Protein AF-A0A2V7X5M2-F1 (afdb_monomer_lite)

Secondary structure (DSSP, 8-state):
---STT-EEEEEE--S-TT-GGGGT--EEEEEEEEEEETTEEEEEE--HHHHHHHHHHHHHHHHHHHHHHHHHHHHHHHHHHHHHHHHHHHHHHSS-TTTTTS---

pLDDT: mean 83.79, std 13.12, range [40.91, 98.12]

Foldseek 3Di:
DWDLVQWDFFDFADDPDPPDCCVVPPTDDRWGWTWTDDPNDIDIDTDDPVVSVVVVVVSVVVSVVVVVVVVVVVVVVVVVVVVVVVQVVCCVVPVDGPCPVVPPDD

Radius of gyration: 25.67 Å; chains: 1; bounding box: 45×27×78 Å

Structure (mmCIF, N/CA/C/O backbone):
data_AF-A0A2V7X5M2-F1
#
_entry.id   AF-A0A2V7X5M2-F1
#
loop_
_atom_site.group_PDB
_atom_site.id
_atom_site.type_symbol
_atom_site.label_atom_id
_atom_site.label_alt_id
_atom_site.label_comp_id
_atom_site.label_asym_id
_atom_site.label_entity_id
_atom_site.label_seq_id
_atom_site.pdbx_PDB_ins_code
_atom_site.Cartn_x
_atom_site.Cartn_y
_atom_site.Cartn_z
_atom_site.occupancy
_atom_site.B_iso_or_equiv
_atom_site.auth_seq_id
_atom_site.auth_comp_id
_atom_site.auth_asym_id
_atom_site.auth_atom_id
_atom_site.pdbx_PDB_model_num
ATOM 1 N N . MET A 1 1 ? 3.997 8.676 4.097 1.00 52.72 1 MET A N 1
ATOM 2 C CA . MET A 1 1 ? 3.575 7.259 4.006 1.00 52.72 1 MET A CA 1
ATOM 3 C C . MET A 1 1 ? 3.363 6.916 2.539 1.00 52.72 1 MET A C 1
ATOM 5 O O . MET A 1 1 ? 2.681 7.670 1.854 1.00 52.72 1 MET A O 1
ATOM 9 N N . ILE A 1 2 ? 3.953 5.823 2.050 1.00 60.62 2 ILE A N 1
ATOM 10 C CA . ILE A 1 2 ? 3.840 5.400 0.644 1.00 60.62 2 ILE A CA 1
ATOM 11 C C . ILE A 1 2 ? 2.384 5.032 0.332 1.00 60.62 2 ILE A C 1
ATOM 13 O O . ILE A 1 2 ? 1.794 4.193 1.014 1.00 60.62 2 ILE A O 1
ATOM 17 N N . ASN A 1 3 ? 1.800 5.658 -0.692 1.00 67.69 3 ASN A N 1
ATOM 18 C CA . ASN A 1 3 ? 0.482 5.277 -1.186 1.00 67.69 3 ASN A CA 1
ATOM 19 C C . ASN A 1 3 ? 0.622 4.083 -2.149 1.00 67.69 3 ASN A C 1
ATOM 21 O O . ASN A 1 3 ? 1.153 4.229 -3.249 1.00 67.69 3 ASN A O 1
ATOM 25 N N . ALA A 1 4 ? 0.135 2.909 -1.733 1.00 65.19 4 ALA A N 1
ATOM 26 C CA . ALA A 1 4 ? 0.215 1.653 -2.486 1.00 65.19 4 ALA A CA 1
ATOM 27 C C . ALA A 1 4 ? -0.517 1.678 -3.837 1.00 65.19 4 ALA A C 1
ATOM 29 O O . ALA A 1 4 ? -0.129 0.973 -4.775 1.00 65.19 4 ALA A O 1
ATOM 30 N N . GLU A 1 5 ? -1.566 2.492 -3.948 1.00 68.25 5 GLU A N 1
ATOM 31 C CA . GLU A 1 5 ? -2.339 2.653 -5.183 1.00 68.25 5 GLU A CA 1
ATOM 32 C C . GLU A 1 5 ? -1.604 3.541 -6.186 1.00 68.25 5 GLU A C 1
ATOM 34 O O . GLU A 1 5 ? -1.700 3.332 -7.392 1.00 68.25 5 GLU A O 1
ATOM 39 N N . ALA A 1 6 ? -0.776 4.462 -5.689 1.00 72.94 6 ALA A N 1
ATOM 40 C CA . ALA A 1 6 ? 0.043 5.345 -6.510 1.00 72.94 6 ALA A CA 1
ATOM 41 C C . ALA A 1 6 ? 1.360 4.703 -6.987 1.00 72.94 6 ALA A C 1
ATOM 43 O O . ALA A 1 6 ? 2.156 5.370 -7.651 1.00 72.94 6 ALA A O 1
ATOM 44 N N . ILE A 1 7 ? 1.611 3.431 -6.653 1.00 78.94 7 ILE A N 1
ATOM 45 C CA . ILE A 1 7 ? 2.788 2.716 -7.148 1.00 78.94 7 ILE A CA 1
ATOM 46 C C . ILE A 1 7 ? 2.569 2.313 -8.609 1.00 78.94 7 ILE A C 1
ATOM 48 O O . ILE A 1 7 ? 1.616 1.597 -8.913 1.00 78.94 7 ILE A O 1
ATOM 52 N N . ARG A 1 8 ? 3.461 2.729 -9.512 1.00 82.12 8 ARG A N 1
ATOM 53 C CA . ARG A 1 8 ? 3.439 2.376 -10.944 1.00 82.12 8 ARG A CA 1
ATOM 54 C C . ARG A 1 8 ? 4.788 1.784 -11.335 1.00 82.12 8 ARG A C 1
ATOM 56 O O . ARG A 1 8 ? 5.788 2.153 -10.738 1.00 82.12 8 ARG A O 1
ATOM 63 N N . LEU A 1 9 ? 4.781 0.860 -12.301 1.00 85.31 9 LEU A N 1
ATOM 64 C CA . LEU A 1 9 ? 5.979 0.129 -12.743 1.00 85.31 9 LEU A CA 1
ATOM 65 C C . LEU A 1 9 ? 6.389 0.365 -14.193 1.00 85.31 9 LEU A C 1
ATOM 67 O O . LEU A 1 9 ? 7.488 -0.008 -14.578 1.00 85.31 9 LEU A O 1
ATOM 71 N N . VAL A 1 10 ? 5.511 0.939 -15.013 1.00 86.56 10 VAL A N 1
ATOM 72 C CA . VAL A 1 10 ? 5.769 1.119 -16.444 1.00 86.56 10 VAL A CA 1
ATOM 73 C C . VAL A 1 10 ? 5.460 2.548 -16.836 1.00 86.56 10 VAL A C 1
ATOM 75 O O . VAL A 1 10 ? 4.365 3.050 -16.554 1.00 86.56 10 VAL A O 1
ATOM 78 N N . ARG A 1 11 ? 6.399 3.192 -17.525 1.00 86.69 11 ARG A N 1
ATOM 79 C CA . ARG A 1 11 ? 6.251 4.555 -18.034 1.00 86.69 11 ARG A CA 1
ATOM 80 C C . ARG A 1 11 ? 6.504 4.588 -19.539 1.00 86.69 11 ARG A C 1
ATOM 82 O O . ARG A 1 11 ? 7.408 3.918 -20.031 1.00 86.69 11 ARG A O 1
ATOM 89 N N . HIS A 1 12 ? 5.708 5.399 -20.231 1.00 89.00 12 HIS A N 1
ATOM 90 C CA . HIS A 1 12 ? 5.937 5.784 -21.618 1.00 89.00 12 HIS A CA 1
ATOM 91 C C . HIS A 1 12 ? 6.131 7.299 -21.672 1.00 89.00 12 HIS A C 1
ATOM 93 O O . HIS A 1 12 ? 5.388 8.027 -21.007 1.00 89.00 12 HIS A O 1
ATOM 99 N N . MET A 1 13 ? 7.139 7.760 -22.406 1.00 88.12 13 MET A N 1
ATOM 100 C CA . MET A 1 13 ? 7.619 9.142 -22.372 1.00 88.12 13 MET A CA 1
ATOM 101 C C . MET A 1 13 ? 7.850 9.722 -23.760 1.00 88.12 13 MET A C 1
ATOM 103 O O . MET A 1 13 ? 8.124 9.007 -24.717 1.00 88.12 13 MET A O 1
ATOM 107 N N . GLU A 1 14 ? 7.753 11.041 -23.848 1.00 91.69 14 GLU A N 1
ATOM 108 C CA . GLU A 1 14 ? 8.223 11.802 -25.001 1.00 91.69 14 GLU A CA 1
ATOM 109 C C . GLU A 1 14 ? 9.684 12.195 -24.774 1.00 91.69 14 GLU A C 1
ATOM 111 O O . GLU A 1 14 ? 10.098 12.440 -23.637 1.00 91.69 14 GLU A O 1
ATOM 116 N N . CYS A 1 15 ? 10.472 12.197 -25.845 1.00 90.00 15 CYS A N 1
ATOM 117 C CA . CYS A 1 15 ? 11.851 12.675 -25.821 1.00 90.00 15 CYS A CA 1
ATOM 118 C C . CYS A 1 15 ? 11.909 14.172 -26.167 1.00 90.00 15 CYS A C 1
ATOM 120 O O . CYS A 1 15 ? 10.901 14.762 -26.532 1.00 90.00 15 CYS A O 1
ATOM 122 N N . GLY A 1 16 ? 13.091 14.785 -26.072 1.00 87.81 16 GLY A N 1
ATOM 123 C CA . GLY A 1 16 ? 13.303 16.182 -26.479 1.00 87.81 16 GLY A CA 1
ATOM 124 C C . GLY A 1 16 ? 13.687 16.370 -27.951 1.00 87.81 16 GLY A C 1
ATOM 125 O O . GLY A 1 16 ? 13.991 17.487 -28.359 1.00 87.81 16 GLY A O 1
ATOM 126 N N . LYS A 1 17 ? 13.744 15.297 -28.752 1.00 90.75 17 LYS A N 1
ATOM 127 C CA . LYS A 1 17 ? 14.209 15.368 -30.142 1.00 90.75 17 LYS A CA 1
ATOM 128 C C . LYS A 1 17 ? 13.102 15.908 -31.048 1.00 90.75 17 LYS A C 1
ATOM 130 O O . LYS A 1 17 ? 12.073 15.255 -31.228 1.00 90.75 17 LYS A O 1
ATOM 135 N N . ALA A 1 18 ? 13.361 17.056 -31.675 1.00 89.44 18 ALA A N 1
ATOM 136 C CA . ALA A 1 18 ? 12.461 17.649 -32.658 1.00 89.44 18 ALA A CA 1
ATOM 137 C C . ALA A 1 18 ? 12.119 16.646 -33.777 1.00 89.44 18 ALA A C 1
ATOM 139 O O . ALA A 1 18 ? 12.993 15.944 -34.290 1.00 89.44 18 ALA A O 1
ATOM 140 N N . GLY A 1 19 ? 10.833 16.554 -34.123 1.00 88.44 19 GLY A N 1
ATOM 141 C CA . GLY A 1 19 ? 10.331 15.641 -35.155 1.00 88.44 19 GLY A CA 1
ATOM 142 C C . GLY A 1 19 ? 10.264 14.161 -34.753 1.00 88.44 19 GLY A C 1
ATOM 143 O O . GLY A 1 19 ? 10.002 13.316 -35.605 1.00 88.44 19 GLY A O 1
ATOM 144 N N . CYS A 1 20 ? 10.491 13.805 -33.483 1.00 92.19 20 CYS A N 1
ATOM 145 C CA . CYS A 1 20 ? 10.365 12.411 -33.062 1.00 92.19 20 CYS A CA 1
ATOM 146 C C . CYS A 1 20 ? 8.904 11.927 -33.097 1.00 92.19 20 CYS A C 1
ATOM 148 O O . CYS A 1 20 ? 7.992 12.606 -32.621 1.00 92.19 20 CYS A O 1
ATOM 150 N N . ALA A 1 21 ? 8.692 10.692 -33.564 1.00 90.25 21 ALA A N 1
ATOM 151 C CA . ALA A 1 21 ? 7.382 10.035 -33.591 1.00 90.25 21 ALA A CA 1
ATOM 152 C C . ALA A 1 21 ? 6.727 9.894 -32.199 1.00 90.25 21 ALA A C 1
ATOM 154 O O . ALA A 1 21 ? 5.522 9.660 -32.099 1.00 90.25 21 ALA A O 1
ATOM 155 N N . CYS A 1 22 ? 7.484 10.066 -31.108 1.00 92.56 22 CYS A N 1
ATOM 156 C CA . CYS A 1 22 ? 6.908 10.085 -29.766 1.00 92.56 22 CYS A CA 1
ATOM 157 C C . CYS A 1 22 ? 5.913 11.229 -29.551 1.00 92.56 22 CYS A C 1
ATOM 159 O O . CYS A 1 22 ? 4.950 11.043 -28.809 1.00 92.56 22 CYS A O 1
ATOM 161 N N . HIS A 1 23 ? 6.103 12.362 -30.233 1.00 90.25 23 HIS A N 1
ATOM 162 C CA . HIS A 1 23 ? 5.212 13.520 -30.144 1.00 90.25 23 HIS A CA 1
ATOM 163 C C . HIS A 1 23 ? 3.892 13.318 -30.902 1.00 90.25 23 HIS A C 1
ATOM 165 O O . HIS A 1 23 ? 2.914 13.994 -30.612 1.00 90.25 23 HIS A O 1
ATOM 171 N N . SER A 1 24 ? 3.832 12.359 -31.834 1.00 89.81 24 SER A N 1
ATOM 172 C CA . SER A 1 24 ? 2.617 11.995 -32.578 1.00 89.81 24 SER A CA 1
ATOM 173 C C . SER A 1 24 ? 1.886 10.780 -31.990 1.00 89.81 24 SER A C 1
ATOM 175 O O . SER A 1 24 ? 1.051 10.167 -32.650 1.00 89.81 24 SER A O 1
ATOM 177 N N . GLY A 1 25 ? 2.193 10.417 -30.738 1.00 85.12 25 GLY A N 1
ATOM 178 C CA . GLY A 1 25 ? 1.492 9.374 -29.982 1.00 85.12 25 GLY A CA 1
ATOM 179 C C . GLY A 1 25 ? 2.264 8.062 -29.810 1.00 85.12 25 GLY A C 1
ATOM 180 O O . GLY A 1 25 ? 1.883 7.249 -28.968 1.00 85.12 25 GLY A O 1
ATOM 181 N N . ARG A 1 26 ? 3.391 7.858 -30.512 1.00 88.00 26 ARG A N 1
ATOM 182 C CA . ARG A 1 26 ? 4.240 6.655 -30.362 1.00 88.00 26 ARG A CA 1
ATOM 183 C C . ARG A 1 26 ? 5.299 6.846 -29.276 1.00 88.00 26 ARG A C 1
ATOM 185 O O . ARG A 1 26 ? 6.495 6.898 -29.558 1.00 88.00 26 ARG A O 1
ATOM 192 N N . LYS A 1 27 ? 4.853 7.030 -28.031 1.00 89.00 27 LYS A N 1
ATOM 193 C CA . LYS A 1 27 ? 5.734 7.332 -26.888 1.00 89.00 27 LYS A CA 1
ATOM 194 C C . LYS A 1 27 ? 6.830 6.275 -26.702 1.00 89.00 27 LYS A C 1
ATOM 196 O O . LYS A 1 27 ? 6.579 5.084 -26.854 1.00 89.00 27 LYS A O 1
ATOM 201 N N . HIS A 1 28 ? 8.019 6.713 -26.291 1.00 83.88 28 HIS A N 1
ATOM 202 C CA . HIS A 1 28 ? 9.128 5.824 -25.956 1.00 83.88 28 HIS A CA 1
ATOM 203 C C . HIS A 1 28 ? 8.822 5.004 -24.708 1.00 83.88 28 HIS A C 1
ATOM 205 O O . HIS A 1 28 ? 8.313 5.528 -23.715 1.00 83.88 28 HIS A O 1
ATOM 211 N N . GLY A 1 29 ? 9.178 3.727 -24.752 1.00 80.81 29 GLY A N 1
ATOM 212 C CA . GLY A 1 29 ? 8.983 2.772 -23.675 1.00 80.81 29 GLY A CA 1
ATOM 213 C C . GLY A 1 29 ? 8.708 1.368 -24.225 1.00 80.81 29 GLY A C 1
ATOM 214 O O . GLY A 1 29 ? 8.783 1.168 -25.438 1.00 80.81 29 GLY A O 1
ATOM 215 N N . PRO A 1 30 ? 8.382 0.408 -23.346 1.00 85.12 30 PRO A N 1
ATOM 216 C CA . PRO A 1 30 ? 8.184 0.595 -21.909 1.00 85.12 30 PRO A CA 1
ATOM 217 C C . PRO A 1 30 ? 9.503 0.749 -21.137 1.00 85.12 30 PRO A C 1
ATOM 21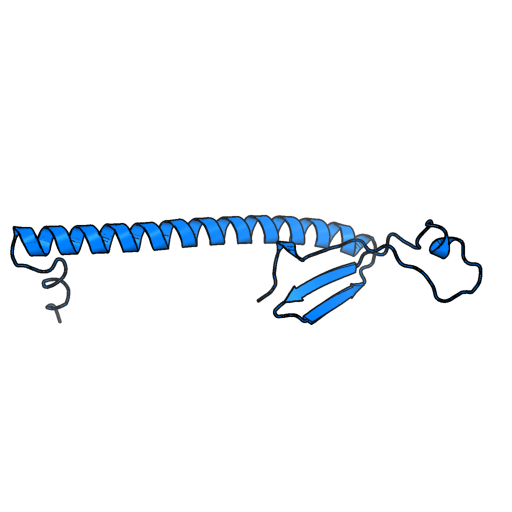9 O O . PRO A 1 30 ? 10.381 -0.103 -21.219 1.00 85.12 30 PRO A O 1
ATOM 222 N N . TYR A 1 31 ? 9.608 1.802 -20.320 1.00 86.62 31 TYR A N 1
ATOM 223 C CA . TYR A 1 31 ? 10.634 1.885 -19.277 1.00 86.62 31 TYR A CA 1
ATOM 224 C C . TYR A 1 31 ? 10.082 1.288 -17.987 1.00 86.62 31 TYR A C 1
ATOM 226 O O . TYR A 1 31 ? 9.004 1.696 -17.527 1.00 86.62 31 TYR A O 1
ATOM 234 N N . TYR A 1 32 ? 10.819 0.353 -17.390 1.00 89.56 32 TYR A N 1
ATOM 235 C CA . TYR A 1 32 ? 10.483 -0.169 -16.074 1.00 89.56 32 TYR A CA 1
ATOM 236 C C . TYR A 1 32 ? 10.930 0.828 -15.013 1.00 89.56 32 TYR A C 1
ATOM 238 O O . TYR A 1 32 ? 12.115 1.089 -14.831 1.00 89.56 32 TYR A O 1
ATOM 246 N N . VAL A 1 33 ? 9.956 1.441 -14.349 1.00 88.06 33 VAL A N 1
ATOM 247 C CA . VAL A 1 33 ? 10.189 2.490 -13.359 1.00 88.06 33 VAL A CA 1
ATOM 248 C C . VAL A 1 33 ? 9.257 2.267 -12.194 1.00 88.06 33 VAL A C 1
ATOM 250 O O . VAL A 1 33 ? 8.046 2.395 -12.362 1.00 88.06 33 VAL A O 1
ATOM 253 N N . LEU A 1 34 ? 9.810 2.002 -11.016 1.00 88.25 34 LEU A N 1
ATOM 254 C CA . LEU A 1 34 ? 9.072 2.062 -9.766 1.00 88.25 34 LEU A CA 1
ATOM 255 C C . LEU A 1 34 ? 8.859 3.529 -9.401 1.00 88.25 34 LEU A C 1
ATOM 257 O O . LEU A 1 34 ? 9.772 4.205 -8.931 1.00 88.25 34 LEU A O 1
ATOM 261 N N . SER A 1 35 ? 7.647 4.031 -9.612 1.00 86.62 35 SER A N 1
ATOM 262 C CA . SER A 1 35 ? 7.248 5.324 -9.072 1.00 86.62 35 SER A CA 1
ATOM 263 C C . SER A 1 35 ? 6.509 5.127 -7.763 1.00 86.62 35 SER A C 1
ATOM 265 O O . SER A 1 35 ? 5.569 4.334 -7.720 1.00 86.62 35 SER A O 1
ATOM 267 N N . ASN A 1 36 ? 6.841 5.895 -6.734 1.00 80.38 36 ASN A N 1
ATOM 268 C CA . ASN A 1 36 ? 5.993 6.031 -5.555 1.00 80.38 36 ASN A CA 1
ATOM 269 C C . ASN A 1 36 ? 5.587 7.498 -5.387 1.00 80.38 36 ASN A C 1
ATOM 271 O O . ASN A 1 36 ? 6.352 8.403 -5.712 1.00 80.38 36 ASN A O 1
ATOM 275 N N . ARG A 1 37 ? 4.366 7.744 -4.905 1.00 75.31 37 ARG A N 1
ATOM 276 C CA . ARG A 1 37 ? 3.942 9.069 -4.441 1.00 75.31 37 ARG A CA 1
ATOM 277 C C . ARG A 1 37 ? 3.605 8.981 -2.961 1.00 75.31 37 ARG A C 1
ATOM 279 O O . ARG A 1 37 ? 2.798 8.148 -2.546 1.00 75.31 37 ARG A O 1
ATOM 286 N N . SER A 1 38 ? 4.237 9.834 -2.165 1.00 69.31 38 SER A N 1
ATOM 287 C CA . SER A 1 38 ? 3.999 9.963 -0.726 1.00 69.31 38 SER A CA 1
ATOM 288 C C . SER A 1 38 ? 3.988 11.446 -0.374 1.00 69.31 38 SER A C 1
ATOM 290 O O . SER A 1 38 ? 4.958 12.144 -0.651 1.00 69.31 38 SER A O 1
ATOM 292 N N . GLY A 1 39 ? 2.905 11.928 0.245 1.00 59.03 39 GLY A N 1
ATOM 293 C CA . GLY A 1 39 ? 2.833 13.298 0.775 1.00 59.03 39 GLY A CA 1
ATOM 294 C C . GLY A 1 39 ? 3.099 14.399 -0.261 1.00 59.03 39 GLY A C 1
ATOM 295 O O . GLY A 1 39 ? 3.825 15.339 0.029 1.00 59.03 39 GLY A O 1
ATOM 296 N N . GLY A 1 40 ? 2.583 14.253 -1.487 1.00 64.75 40 GLY A N 1
ATOM 297 C CA . GLY A 1 40 ? 2.725 15.254 -2.556 1.00 64.75 40 GLY A CA 1
ATOM 298 C C . GLY A 1 40 ? 4.031 15.196 -3.360 1.00 64.75 40 GLY A C 1
ATOM 299 O O . GLY A 1 40 ? 4.107 15.821 -4.413 1.00 64.75 40 GLY A O 1
ATOM 300 N N . ARG A 1 41 ? 5.032 14.405 -2.945 1.00 70.56 41 ARG A N 1
ATOM 301 C CA . ARG A 1 41 ? 6.277 14.198 -3.709 1.00 70.56 41 ARG A CA 1
ATOM 302 C C . ARG A 1 41 ? 6.304 12.810 -4.345 1.00 70.56 41 ARG A C 1
ATOM 304 O O . ARG A 1 41 ? 5.904 11.821 -3.725 1.00 70.56 41 ARG A O 1
ATOM 311 N N . GLY A 1 42 ? 6.745 12.751 -5.600 1.00 75.44 42 GLY A N 1
ATOM 312 C CA . GLY A 1 42 ? 6.947 11.509 -6.341 1.00 75.44 42 GLY A CA 1
ATOM 313 C C . GLY A 1 42 ? 8.429 11.174 -6.452 1.00 75.44 42 GLY A C 1
ATOM 314 O O . GLY A 1 42 ? 9.201 12.046 -6.837 1.00 75.44 42 GLY A O 1
ATOM 315 N N . SER A 1 43 ? 8.817 9.937 -6.146 1.00 82.94 43 SER A N 1
ATOM 316 C CA . SER A 1 43 ? 10.155 9.423 -6.467 1.00 82.94 43 SER A CA 1
ATOM 317 C C . SER A 1 43 ? 10.063 8.352 -7.549 1.00 82.94 43 SER A C 1
ATOM 319 O O . SER A 1 43 ? 9.034 7.681 -7.674 1.00 82.94 43 SER A O 1
ATOM 321 N N . TYR A 1 44 ? 11.122 8.232 -8.346 1.00 86.06 44 TYR A N 1
ATOM 322 C CA . TYR A 1 44 ? 11.237 7.269 -9.434 1.00 86.06 4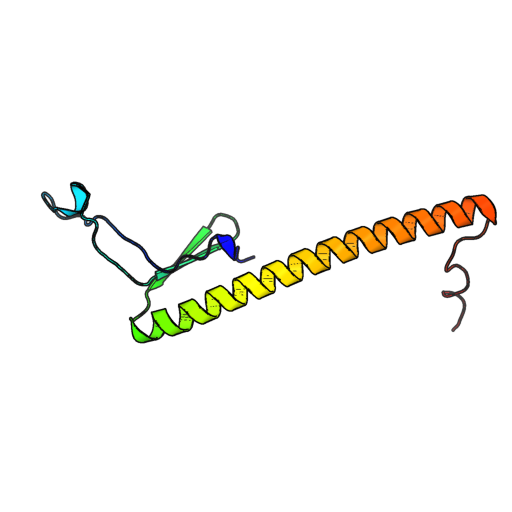4 TYR A CA 1
ATOM 323 C C . TYR A 1 44 ? 12.539 6.488 -9.287 1.00 86.06 44 TYR A C 1
ATOM 325 O O . TYR A 1 44 ? 13.597 7.089 -9.110 1.00 86.06 44 TYR A O 1
ATOM 333 N N . SER A 1 45 ? 12.458 5.171 -9.425 1.00 87.12 45 SER A N 1
ATOM 334 C CA . SER A 1 45 ? 13.614 4.282 -9.534 1.00 87.12 45 SER A CA 1
ATOM 335 C C . SER A 1 45 ? 13.487 3.491 -10.828 1.00 87.12 45 SER A C 1
ATOM 337 O O . SER A 1 45 ? 12.486 2.803 -11.027 1.00 87.12 45 SER A O 1
ATOM 339 N N . TYR A 1 46 ? 14.459 3.635 -11.725 1.00 88.31 46 TYR A N 1
ATOM 340 C CA . TYR A 1 46 ? 14.530 2.844 -12.954 1.00 88.31 46 TYR A CA 1
ATOM 341 C C . TYR A 1 46 ? 15.014 1.436 -12.617 1.00 88.31 46 TYR A C 1
ATOM 343 O O . TYR A 1 46 ? 15.806 1.268 -11.695 1.00 88.31 46 TYR A O 1
ATOM 351 N N . LEU A 1 47 ? 14.479 0.447 -13.324 1.00 88.06 47 LEU A N 1
ATOM 352 C CA . LEU A 1 47 ? 14.722 -0.968 -13.075 1.00 88.06 47 LEU A CA 1
ATOM 353 C C . LEU A 1 47 ? 15.178 -1.642 -14.362 1.00 88.06 47 LEU A C 1
ATOM 355 O O . LEU A 1 47 ? 14.618 -1.377 -15.432 1.00 88.06 47 LEU A O 1
ATOM 359 N N . ASP A 1 48 ? 16.096 -2.589 -14.235 1.00 88.31 48 ASP A N 1
ATOM 360 C CA . ASP A 1 48 ? 16.400 -3.502 -15.330 1.00 88.31 48 ASP A CA 1
ATOM 361 C C . ASP A 1 48 ? 15.275 -4.542 -15.511 1.00 88.31 48 ASP A C 1
ATOM 363 O O . ASP A 1 48 ? 14.503 -4.807 -14.579 1.00 88.31 48 ASP A O 1
ATOM 367 N N . PRO A 1 49 ? 15.147 -5.190 -16.687 1.00 81.06 49 PRO A N 1
ATOM 368 C CA . PRO A 1 49 ? 14.049 -6.124 -16.958 1.00 81.06 49 PRO A CA 1
ATOM 369 C C . PRO A 1 49 ? 13.923 -7.273 -15.939 1.00 81.06 49 PRO A C 1
ATOM 371 O O . PRO A 1 49 ? 12.813 -7.618 -15.524 1.00 81.06 49 PRO A O 1
ATOM 374 N N . GLY A 1 50 ? 15.051 -7.834 -15.482 1.00 83.81 50 GLY A N 1
ATOM 375 C CA . GLY A 1 50 ? 15.068 -8.896 -14.464 1.00 83.81 50 GLY A CA 1
ATOM 376 C C . GLY A 1 50 ? 14.640 -8.417 -13.069 1.00 83.81 50 GLY A C 1
ATOM 377 O O . GLY A 1 50 ? 14.087 -9.178 -12.268 1.00 83.81 50 GLY A O 1
ATOM 378 N N . GLU A 1 51 ? 14.844 -7.139 -12.761 1.00 88.75 51 GLU A N 1
ATOM 379 C CA . GLU A 1 51 ? 14.346 -6.516 -11.534 1.00 88.75 51 GLU A CA 1
ATOM 380 C C . GLU A 1 51 ? 12.862 -6.177 -11.647 1.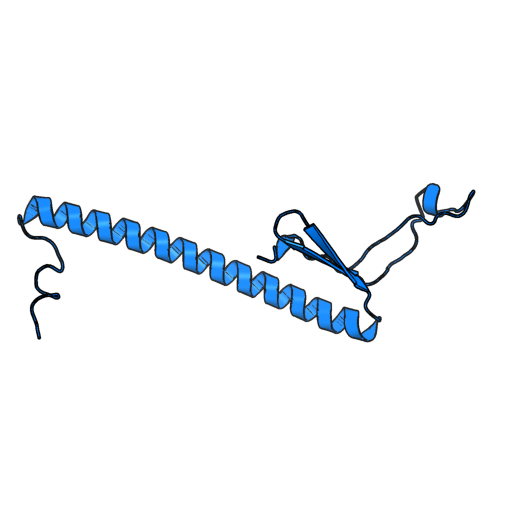00 88.75 51 GLU A C 1
ATOM 382 O O . GLU A 1 51 ? 12.101 -6.424 -10.712 1.00 88.75 51 GLU A O 1
ATOM 387 N N . ALA A 1 52 ? 12.416 -5.697 -12.808 1.00 88.44 52 ALA A N 1
ATOM 388 C CA . ALA A 1 52 ? 11.033 -5.306 -13.050 1.00 88.44 52 ALA A CA 1
ATOM 389 C C . ALA A 1 52 ? 10.030 -6.436 -12.770 1.00 88.44 52 ALA A C 1
ATOM 391 O O . ALA A 1 52 ? 8.980 -6.196 -12.165 1.00 88.44 52 ALA A O 1
ATOM 392 N N . ALA A 1 53 ? 10.361 -7.673 -13.156 1.00 87.44 53 ALA A N 1
ATOM 393 C CA . ALA A 1 53 ? 9.535 -8.844 -12.866 1.00 87.44 53 ALA A CA 1
ATOM 394 C C . ALA A 1 53 ? 9.414 -9.101 -11.352 1.00 87.44 53 ALA A C 1
ATOM 396 O O . ALA A 1 53 ? 8.309 -9.277 -10.831 1.00 87.44 53 ALA A O 1
ATOM 397 N N . ARG A 1 54 ? 10.536 -9.046 -10.623 1.00 91.12 54 ARG A N 1
ATOM 398 C CA . ARG A 1 54 ? 10.568 -9.230 -9.162 1.00 91.12 54 ARG A CA 1
ATOM 399 C C . ARG A 1 54 ? 9.808 -8.118 -8.440 1.00 91.12 54 ARG A C 1
ATOM 401 O O . ARG A 1 54 ? 8.954 -8.397 -7.596 1.00 91.12 54 ARG A O 1
ATOM 408 N N . VAL A 1 55 ? 10.052 -6.862 -8.812 1.00 91.00 55 VAL A N 1
ATOM 409 C CA . VAL A 1 55 ? 9.382 -5.701 -8.215 1.00 91.00 55 VAL A CA 1
ATOM 410 C C . VAL A 1 55 ? 7.878 -5.731 -8.504 1.00 91.00 55 VAL A C 1
ATOM 412 O O . VAL A 1 55 ? 7.093 -5.410 -7.614 1.00 91.00 55 VAL A O 1
ATOM 415 N N . ARG A 1 56 ? 7.436 -6.193 -9.682 1.00 89.44 56 ARG A N 1
ATOM 416 C CA . ARG A 1 56 ? 6.005 -6.395 -9.975 1.00 89.44 56 ARG A CA 1
ATOM 417 C C . ARG A 1 56 ? 5.329 -7.293 -8.946 1.00 89.44 56 ARG A C 1
ATOM 419 O O . ARG A 1 56 ? 4.291 -6.908 -8.407 1.00 89.44 56 ARG A O 1
ATOM 426 N N . THR A 1 57 ? 5.928 -8.436 -8.634 1.00 91.81 57 THR A N 1
ATOM 427 C CA . THR A 1 57 ? 5.399 -9.355 -7.618 1.00 91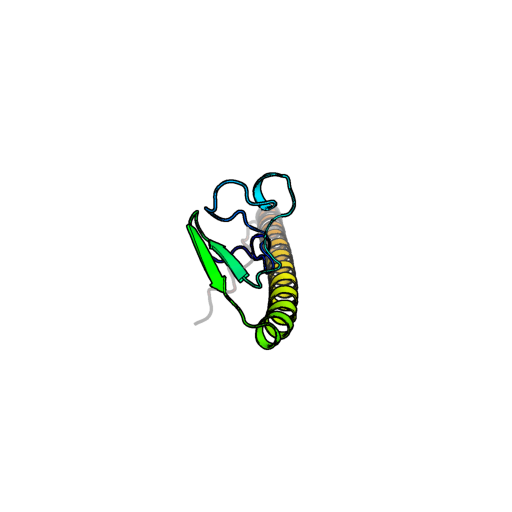.81 57 THR A CA 1
ATOM 428 C C . THR A 1 57 ? 5.354 -8.703 -6.235 1.00 91.81 57 THR A C 1
ATOM 430 O O . THR A 1 57 ? 4.347 -8.807 -5.534 1.00 91.81 57 THR A O 1
ATOM 433 N N . LEU A 1 58 ? 6.403 -7.969 -5.853 1.00 91.88 58 LEU A N 1
ATOM 434 C CA . LEU A 1 58 ? 6.454 -7.267 -4.565 1.00 91.88 58 LEU A CA 1
ATOM 435 C C . LEU A 1 58 ? 5.395 -6.163 -4.454 1.00 91.88 58 LEU A C 1
ATOM 437 O O . LEU A 1 58 ? 4.740 -6.045 -3.420 1.00 91.88 58 LEU A O 1
ATOM 441 N N . VAL A 1 59 ? 5.169 -5.391 -5.519 1.00 91.00 59 VAL A N 1
ATOM 442 C CA . VAL A 1 59 ? 4.139 -4.341 -5.551 1.00 91.00 59 VAL A CA 1
ATOM 443 C C . VAL A 1 59 ? 2.739 -4.934 -5.404 1.00 91.00 59 VAL A C 1
ATOM 445 O O . VAL A 1 59 ? 1.910 -4.364 -4.692 1.00 91.00 59 VAL A O 1
ATOM 448 N N . LEU A 1 60 ? 2.465 -6.084 -6.029 1.00 91.31 60 LEU A N 1
ATOM 449 C CA . LEU A 1 60 ? 1.187 -6.783 -5.867 1.00 91.31 60 LEU A CA 1
ATOM 450 C C . LEU A 1 60 ? 0.973 -7.238 -4.419 1.00 91.31 60 LEU A C 1
ATOM 452 O O . LEU A 1 60 ? -0.053 -6.897 -3.827 1.00 91.31 60 LEU A O 1
ATOM 456 N N . ARG A 1 61 ? 1.971 -7.902 -3.822 1.00 93.94 61 ARG A N 1
ATOM 457 C CA . ARG A 1 61 ? 1.928 -8.331 -2.413 1.00 93.94 61 ARG A CA 1
ATOM 458 C C . ARG A 1 61 ? 1.754 -7.149 -1.461 1.00 93.94 61 ARG A C 1
ATOM 460 O O . ARG A 1 61 ? 0.945 -7.204 -0.540 1.00 93.94 61 ARG A O 1
ATOM 467 N N . TYR A 1 62 ? 2.461 -6.047 -1.708 1.00 91.00 62 TYR A N 1
ATOM 468 C CA . TYR A 1 62 ? 2.336 -4.834 -0.902 1.00 91.00 62 TYR A CA 1
ATOM 469 C C . TYR A 1 62 ? 0.924 -4.241 -0.966 1.00 91.00 62 TYR A C 1
ATOM 471 O O . TYR A 1 62 ? 0.364 -3.859 0.063 1.00 91.00 62 TYR A O 1
ATOM 479 N N . ARG A 1 63 ? 0.315 -4.183 -2.157 1.00 90.19 63 ARG A N 1
ATOM 480 C CA . ARG A 1 63 ? -1.066 -3.705 -2.322 1.00 90.19 63 ARG A CA 1
ATOM 481 C C . ARG A 1 63 ? -2.061 -4.582 -1.572 1.00 90.19 63 ARG A C 1
ATOM 483 O O . ARG A 1 63 ? -2.938 -4.053 -0.892 1.00 90.19 63 ARG A O 1
ATOM 490 N N . GLU A 1 64 ? -1.920 -5.898 -1.671 1.00 94.25 64 GLU A N 1
ATOM 491 C CA . GLU A 1 64 ? -2.769 -6.845 -0.949 1.00 94.25 64 GLU A CA 1
ATOM 492 C C . GLU A 1 64 ? -2.641 -6.678 0.569 1.00 94.25 64 GLU A C 1
ATOM 494 O O . GLU A 1 64 ? -3.646 -6.485 1.258 1.00 94.25 64 GLU A O 1
ATOM 499 N N . PHE A 1 65 ? -1.406 -6.634 1.071 1.00 94.56 65 PHE A N 1
ATOM 500 C CA . PHE A 1 65 ? -1.114 -6.387 2.479 1.00 94.56 65 PHE A CA 1
ATOM 501 C C . PHE A 1 65 ? -1.752 -5.082 2.975 1.00 94.56 65 PHE A C 1
ATOM 503 O O . PHE A 1 65 ? -2.430 -5.057 4.004 1.00 94.56 65 PHE A O 1
ATOM 510 N N . ARG A 1 66 ? -1.607 -3.988 2.216 1.00 92.19 66 ARG A N 1
ATOM 511 C CA . ARG A 1 66 ? -2.181 -2.682 2.576 1.00 92.19 66 ARG A CA 1
ATOM 512 C C . ARG A 1 66 ? -3.708 -2.696 2.598 1.00 92.19 66 ARG A C 1
ATOM 514 O O . ARG A 1 66 ? -4.281 -2.106 3.512 1.00 92.19 66 ARG A O 1
ATOM 521 N N . ARG A 1 67 ? -4.359 -3.403 1.668 1.00 93.62 67 ARG A N 1
ATOM 522 C CA . ARG A 1 67 ? -5.820 -3.608 1.698 1.00 93.62 67 ARG A CA 1
ATOM 523 C C . ARG A 1 67 ? -6.246 -4.393 2.937 1.00 93.62 67 ARG A C 1
ATOM 525 O O . ARG A 1 67 ? -7.224 -4.026 3.579 1.00 93.62 67 ARG A O 1
ATOM 532 N N . GLY A 1 68 ? -5.507 -5.445 3.294 1.00 96.31 68 GLY A N 1
ATOM 533 C CA . GLY A 1 68 ? -5.744 -6.209 4.522 1.00 96.31 68 GLY A CA 1
ATOM 534 C C . GLY A 1 68 ? -5.661 -5.333 5.771 1.00 96.31 68 GLY A C 1
ATOM 535 O O . GLY A 1 68 ? -6.581 -5.330 6.587 1.00 96.31 68 GLY A O 1
ATOM 536 N N . LEU A 1 69 ? -4.615 -4.511 5.867 1.00 95.88 69 LEU A N 1
ATOM 537 C CA . LEU A 1 69 ? -4.429 -3.592 6.986 1.00 95.88 69 LEU A CA 1
ATOM 538 C C . LEU A 1 69 ? -5.550 -2.545 7.078 1.00 95.88 69 LEU A C 1
ATOM 540 O O . LEU A 1 69 ? -6.047 -2.280 8.168 1.00 95.88 69 LEU A O 1
ATOM 544 N N . GLN A 1 70 ? -5.990 -1.985 5.947 1.00 94.88 70 GLN A N 1
ATOM 545 C CA . GLN A 1 70 ? -7.127 -1.055 5.912 1.00 94.88 70 GLN A CA 1
ATOM 546 C C . GLN A 1 70 ? -8.427 -1.717 6.387 1.00 94.88 70 GLN A C 1
ATOM 548 O O . GLN A 1 70 ? -9.179 -1.113 7.153 1.00 94.88 70 GLN A O 1
ATOM 553 N N . ARG A 1 71 ? -8.684 -2.970 5.983 1.00 97.25 71 ARG A N 1
ATOM 554 C CA . ARG A 1 71 ? -9.841 -3.734 6.479 1.00 97.25 71 ARG A CA 1
ATOM 555 C C . ARG A 1 71 ? -9.763 -3.949 7.987 1.00 97.25 71 ARG A C 1
ATOM 557 O O . ARG A 1 71 ? -10.747 -3.697 8.675 1.00 97.25 71 ARG A O 1
ATOM 564 N N . LEU A 1 72 ? -8.599 -4.345 8.503 1.00 98.00 72 LEU A N 1
ATOM 565 C CA . LEU A 1 72 ? -8.394 -4.544 9.939 1.00 98.00 72 LEU A CA 1
ATOM 566 C C . LEU A 1 72 ? -8.616 -3.247 10.729 1.00 98.00 72 LEU A C 1
ATOM 568 O O . LEU A 1 72 ? -9.297 -3.253 11.750 1.00 98.00 72 LEU A O 1
ATOM 572 N N . GLN A 1 73 ? -8.104 -2.120 10.228 1.00 97.38 73 GLN A N 1
ATOM 573 C CA . GLN A 1 73 ? -8.331 -0.804 10.832 1.00 97.38 73 GLN A CA 1
ATOM 574 C C . GLN A 1 73 ? -9.820 -0.445 10.876 1.00 97.38 73 GLN A C 1
ATOM 576 O O . GLN A 1 73 ? -10.295 0.030 11.906 1.00 97.38 73 GLN A O 1
ATOM 581 N N . LYS A 1 74 ? -10.567 -0.710 9.796 1.00 97.69 74 LYS A N 1
ATOM 582 C CA . LYS A 1 74 ? -12.016 -0.470 9.748 1.00 97.69 74 LYS A CA 1
ATOM 583 C C . LYS A 1 74 ? -12.758 -1.295 10.804 1.00 97.69 74 LYS A C 1
ATOM 585 O O . LYS A 1 74 ? -13.542 -0.728 11.561 1.00 97.69 74 LYS A O 1
ATOM 590 N N . VAL A 1 75 ? -12.461 -2.593 10.892 1.00 98.06 75 VAL A N 1
ATOM 591 C CA . VAL A 1 75 ? -13.049 -3.487 11.904 1.00 98.06 75 VAL A CA 1
ATOM 592 C C . VAL A 1 75 ? -12.720 -3.003 13.314 1.00 98.06 75 VAL A C 1
ATOM 594 O O . VAL A 1 75 ? -13.603 -2.941 14.163 1.00 98.06 75 VAL A O 1
ATOM 597 N N . ASN A 1 76 ? -11.476 -2.594 13.568 1.00 98.06 76 ASN A N 1
ATOM 598 C CA . ASN A 1 76 ? -11.075 -2.085 14.876 1.00 98.06 76 ASN A CA 1
ATOM 599 C C . ASN A 1 76 ? -11.853 -0.818 15.278 1.00 98.06 76 ASN A C 1
ATOM 601 O O . ASN A 1 76 ? -12.321 -0.709 16.409 1.00 98.06 76 ASN A O 1
ATOM 605 N N . VAL A 1 77 ? -12.029 0.131 14.351 1.00 98.12 77 VAL A N 1
ATOM 606 C CA . VAL A 1 77 ? -12.821 1.349 14.599 1.00 98.12 77 VAL A CA 1
ATOM 607 C C . VAL A 1 77 ? -14.278 1.004 14.920 1.00 98.12 77 VAL A C 1
ATOM 609 O O . VAL A 1 77 ? -14.857 1.565 15.854 1.00 98.12 77 VAL A O 1
ATOM 612 N N . GLU A 1 78 ? -14.864 0.062 14.183 1.00 98.12 78 GLU A N 1
ATOM 613 C CA . GLU A 1 78 ? -16.233 -0.400 14.409 1.00 98.12 78 GLU A CA 1
ATOM 614 C C . GLU A 1 78 ? -16.389 -1.094 15.769 1.00 98.12 78 GLU A C 1
ATOM 616 O O . GLU A 1 78 ? -17.305 -0.766 16.529 1.00 98.12 78 GLU A O 1
ATOM 621 N N . LEU A 1 79 ? -15.449 -1.973 16.121 1.00 98.06 79 LEU A N 1
ATOM 622 C CA . LEU A 1 79 ? -15.418 -2.661 17.408 1.00 98.06 79 LEU A CA 1
ATOM 623 C C . LEU A 1 79 ? -15.338 -1.669 18.573 1.00 98.06 79 LEU A C 1
ATOM 625 O O . LEU A 1 79 ? -16.137 -1.746 19.506 1.00 98.06 79 LEU A O 1
ATOM 629 N N . VAL A 1 80 ? -14.428 -0.692 18.508 1.00 96.94 80 VAL A N 1
ATOM 630 C CA . VAL A 1 80 ? -14.301 0.349 19.543 1.00 96.94 80 VAL A CA 1
ATOM 631 C C . VAL A 1 80 ? -15.594 1.163 19.670 1.00 96.94 80 VAL A C 1
ATOM 633 O O . VAL A 1 80 ? -16.020 1.474 20.784 1.00 96.94 80 VAL A O 1
ATOM 636 N N . SER A 1 81 ? -16.252 1.485 18.553 1.00 97.62 81 SER A N 1
ATOM 637 C CA . SER A 1 81 ? -17.545 2.185 18.552 1.00 97.62 81 SER A CA 1
ATOM 638 C C . SER A 1 81 ? -18.654 1.363 19.221 1.00 97.62 81 SER A C 1
ATOM 640 O O . SER A 1 81 ? -19.397 1.878 20.062 1.00 97.62 81 SER A O 1
ATOM 642 N N . LEU A 1 82 ? -18.756 0.072 18.893 1.00 96.75 82 LEU A N 1
ATOM 643 C CA . LEU A 1 82 ? -19.714 -0.849 19.509 1.00 96.75 82 LEU A CA 1
ATOM 644 C C . LEU A 1 82 ? -19.473 -0.996 21.013 1.00 96.75 82 LEU A C 1
ATOM 646 O O . LEU A 1 82 ? -20.413 -0.855 21.794 1.00 96.75 82 LEU A O 1
ATOM 650 N N . LEU A 1 83 ? -18.220 -1.193 21.428 1.00 95.25 83 LEU A N 1
ATOM 651 C CA . LEU A 1 83 ? -17.855 -1.309 22.840 1.00 95.25 83 LEU A CA 1
ATOM 652 C C . LEU A 1 83 ? -18.199 -0.040 23.626 1.00 95.25 83 LEU A C 1
ATOM 654 O O . LEU A 1 83 ? -18.763 -0.135 24.715 1.00 95.25 83 LEU A O 1
ATOM 658 N N . ARG A 1 84 ? -17.946 1.150 23.065 1.00 93.00 84 ARG A N 1
ATOM 659 C CA . ARG A 1 84 ? -18.346 2.420 23.696 1.00 93.00 84 ARG A CA 1
ATOM 660 C C . ARG A 1 84 ? -19.860 2.520 23.870 1.00 93.00 84 ARG A C 1
ATOM 662 O O . ARG A 1 84 ? -20.320 2.875 24.954 1.00 93.00 84 ARG A O 1
ATOM 669 N N . ARG A 1 85 ? -20.638 2.177 22.837 1.00 93.62 85 ARG A N 1
ATOM 670 C 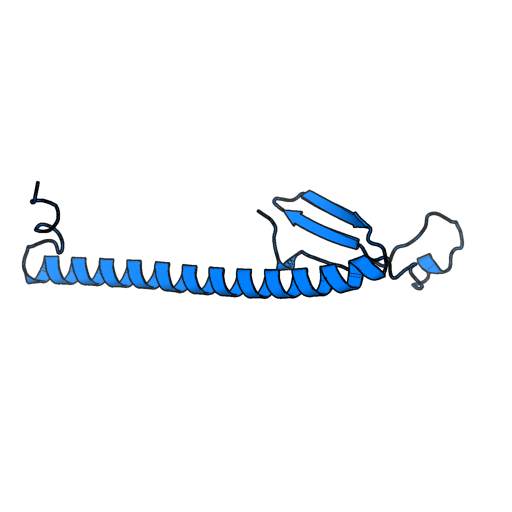CA . ARG A 1 85 ? -22.112 2.171 22.913 1.00 93.62 85 ARG A CA 1
ATOM 671 C C . ARG A 1 85 ? -22.618 1.190 23.967 1.00 93.62 85 ARG A C 1
ATOM 673 O O . ARG A 1 85 ? -23.490 1.540 24.759 1.00 93.62 85 ARG A O 1
ATOM 680 N N . TYR A 1 86 ? -22.035 -0.005 24.021 1.00 92.06 86 TYR A N 1
ATOM 681 C CA . TYR A 1 86 ? -22.371 -1.011 25.025 1.00 92.06 86 TYR A CA 1
ATOM 682 C C . TYR A 1 86 ? -22.083 -0.519 26.450 1.00 92.06 86 TYR A C 1
ATOM 684 O O . TYR A 1 86 ? -22.953 -0.590 27.316 1.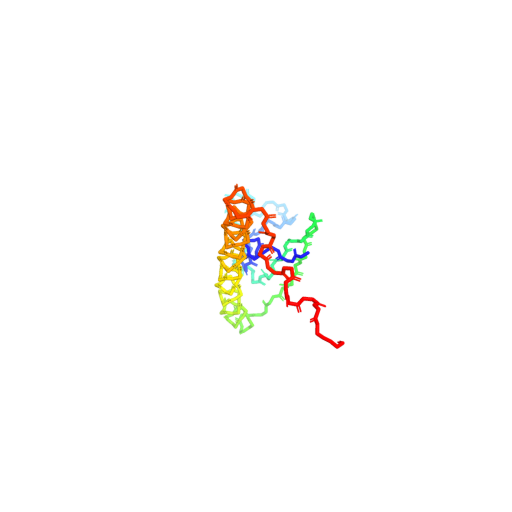00 92.06 86 TYR A O 1
ATOM 692 N N . GLN A 1 87 ? -20.904 0.064 26.686 1.00 89.19 87 GLN A N 1
ATOM 693 C CA . GLN A 1 87 ? -20.541 0.644 27.983 1.00 89.19 87 GLN A CA 1
ATOM 694 C C . GLN A 1 87 ? -21.507 1.757 28.415 1.00 89.19 87 GLN A C 1
ATOM 696 O O . GLN A 1 87 ? -21.890 1.809 29.582 1.00 89.19 87 GLN A O 1
ATOM 701 N N . GLN A 1 88 ? -21.933 2.624 27.491 1.00 89.56 88 GLN A N 1
ATOM 702 C CA . GLN A 1 88 ? -22.910 3.682 27.773 1.00 89.56 88 GLN A CA 1
ATOM 703 C C . GLN A 1 88 ? -24.299 3.125 28.110 1.00 89.56 88 GLN A C 1
ATOM 705 O O . GLN A 1 88 ? -24.936 3.602 29.047 1.00 89.56 88 GLN A O 1
ATOM 710 N N . ALA A 1 89 ? -24.769 2.115 27.375 1.00 88.81 89 ALA A N 1
ATOM 711 C CA . ALA A 1 89 ? -26.051 1.469 27.653 1.00 88.81 89 ALA A CA 1
ATOM 712 C C . ALA A 1 89 ? -26.055 0.786 29.030 1.00 88.81 89 ALA A C 1
ATOM 714 O O . ALA A 1 89 ? -27.030 0.881 29.772 1.00 88.81 89 ALA A O 1
ATOM 715 N N . GLN A 1 90 ? -24.942 0.151 29.394 1.00 86.31 90 GLN A N 1
ATOM 716 C CA . GLN A 1 90 ? -24.765 -0.493 30.693 1.00 86.31 90 GLN A CA 1
ATOM 717 C C . GLN A 1 90 ? -24.710 0.529 31.825 1.00 86.31 90 GLN A C 1
ATOM 719 O O . GLN A 1 90 ? -25.459 0.386 32.780 1.00 86.31 90 GLN A O 1
ATOM 724 N N . LEU A 1 91 ? -23.953 1.619 31.665 1.00 84.00 91 LEU A N 1
ATOM 725 C CA . LEU A 1 91 ? -23.960 2.748 32.601 1.00 84.00 91 LEU A CA 1
ATOM 726 C C . LEU A 1 91 ? -25.368 3.285 32.868 1.00 84.00 91 LEU A C 1
ATOM 728 O O . LEU A 1 91 ? -25.730 3.506 34.017 1.00 84.00 91 LEU A O 1
ATOM 732 N N . ARG A 1 92 ? -26.178 3.464 31.818 1.00 83.69 92 ARG A N 1
ATOM 733 C CA . ARG A 1 92 ? -27.571 3.916 31.961 1.00 83.69 92 ARG A CA 1
ATOM 734 C C . ARG A 1 92 ? -28.448 2.905 32.698 1.00 83.69 92 ARG A C 1
ATOM 736 O O . ARG A 1 92 ? -29.369 3.309 33.393 1.00 83.69 92 ARG A O 1
ATOM 743 N N . ARG A 1 93 ? -28.186 1.606 32.524 1.00 83.88 93 ARG A N 1
ATOM 744 C CA . ARG A 1 93 ? -28.989 0.526 33.110 1.00 83.88 93 ARG A CA 1
ATOM 745 C C . ARG A 1 93 ? -28.607 0.209 34.557 1.00 83.88 93 ARG A C 1
ATOM 747 O O . ARG A 1 93 ? -29.492 -0.062 35.356 1.00 83.88 93 ARG A O 1
ATOM 754 N N . THR A 1 94 ? -27.315 0.174 34.873 1.00 81.81 94 THR A N 1
ATOM 755 C CA . THR A 1 94 ? -26.788 -0.303 36.164 1.00 81.81 94 THR A CA 1
ATOM 756 C C . THR A 1 94 ? -26.192 0.808 37.024 1.00 81.81 94 THR A C 1
ATOM 758 O O . THR A 1 94 ? -25.883 0.565 38.184 1.00 81.81 94 THR A O 1
ATOM 761 N N . GLY A 1 95 ? -25.978 2.007 36.472 1.00 76.81 95 GLY A N 1
ATOM 762 C CA . GLY A 1 95 ? -25.261 3.098 37.141 1.00 76.81 95 GLY A CA 1
ATOM 763 C C . GLY A 1 95 ? -23.743 2.891 37.238 1.00 76.81 95 GLY A C 1
ATOM 764 O O . GLY A 1 95 ? -23.041 3.774 37.721 1.00 76.81 95 GLY A O 1
ATOM 765 N N . VAL A 1 96 ? -23.208 1.756 36.763 1.00 73.00 96 VAL A N 1
ATOM 766 C CA . VAL A 1 96 ? -21.795 1.373 36.932 1.00 73.00 96 VAL A CA 1
ATOM 767 C C . VAL A 1 96 ? -21.076 1.297 35.587 1.00 73.00 96 VAL A C 1
ATOM 769 O O . VAL A 1 96 ? -21.566 0.714 34.618 1.00 73.00 96 VAL A O 1
ATOM 772 N N . LYS A 1 97 ? -19.866 1.870 35.517 1.00 71.62 97 LYS A N 1
ATOM 773 C CA . LYS A 1 97 ? -19.023 1.802 34.317 1.00 71.62 97 LYS A CA 1
ATOM 774 C C . LYS A 1 97 ? -18.412 0.414 34.173 1.00 71.62 97 LYS A C 1
ATOM 776 O O . LYS A 1 97 ? -17.666 -0.041 35.038 1.00 71.62 97 LYS A O 1
ATOM 781 N N . LEU A 1 98 ? -18.645 -0.225 33.030 1.00 65.38 98 LEU A N 1
ATOM 782 C CA . LEU A 1 98 ? -17.931 -1.442 32.643 1.00 65.38 98 LEU A CA 1
ATOM 783 C C . LEU A 1 98 ? -16.417 -1.191 32.611 1.00 65.38 98 LEU A C 1
ATOM 785 O O . LEU A 1 98 ? -15.951 -0.273 31.937 1.00 65.38 98 LEU A O 1
ATOM 789 N N . GLY A 1 99 ? -15.663 -2.011 33.348 1.00 61.50 99 GLY A N 1
ATOM 790 C CA . GLY A 1 99 ? -14.210 -1.881 33.507 1.00 61.50 99 GLY A CA 1
ATOM 791 C C . GLY A 1 99 ? -13.754 -1.139 34.770 1.00 61.50 99 GLY A C 1
ATOM 792 O O . GLY A 1 99 ? -12.563 -1.163 35.064 1.00 61.50 99 GLY A O 1
ATOM 793 N N . ALA A 1 100 ? -14.665 -0.555 35.563 1.00 59.44 100 ALA A N 1
ATOM 794 C CA . ALA A 1 100 ? -14.314 0.088 36.838 1.00 59.44 100 ALA A CA 1
ATOM 795 C C . ALA A 1 100 ? -13.670 -0.881 37.857 1.00 59.44 100 ALA A C 1
ATOM 797 O O . ALA A 1 100 ? -12.881 -0.453 38.688 1.00 59.44 100 ALA A O 1
ATOM 798 N N . GLY A 1 101 ? -13.941 -2.188 37.751 1.00 52.16 101 GLY A N 1
ATOM 799 C CA . GLY A 1 101 ? -13.328 -3.228 38.590 1.00 52.16 101 GLY A CA 1
ATOM 800 C C . GLY A 1 101 ? -12.025 -3.841 38.054 1.00 52.16 101 GLY A C 1
ATOM 801 O O . GLY A 1 101 ? -11.478 -4.724 38.706 1.00 52.16 101 GLY A O 1
ATOM 802 N N . VAL A 1 102 ? -11.535 -3.428 36.875 1.00 54.66 102 VAL A N 1
ATOM 803 C CA . VAL A 1 102 ? -10.302 -3.989 36.273 1.00 54.66 102 VAL A CA 1
ATOM 804 C C . VAL A 1 102 ? -9.059 -3.174 36.651 1.00 54.66 102 VAL A C 1
ATOM 806 O O . VAL A 1 102 ? -7.969 -3.724 36.701 1.00 54.66 102 VAL A O 1
ATOM 809 N N . VAL A 1 103 ? -9.215 -1.884 36.973 1.00 53.34 103 VAL A N 1
ATOM 810 C CA . VAL A 1 103 ? -8.097 -0.979 37.324 1.00 53.34 103 VAL A CA 1
ATOM 811 C C . VAL A 1 103 ? -7.738 -1.038 38.820 1.00 53.34 103 VAL A C 1
ATOM 813 O O . VAL A 1 103 ? -6.696 -0.545 39.227 1.00 53.34 103 VAL A O 1
ATOM 816 N N . ALA A 1 104 ? -8.561 -1.683 39.650 1.00 47.69 104 ALA A N 1
ATOM 817 C CA . ALA A 1 104 ? -8.304 -1.868 41.077 1.00 47.69 104 ALA A CA 1
ATOM 818 C C . ALA A 1 104 ? -7.779 -3.284 41.357 1.00 47.69 104 ALA A C 1
ATOM 820 O O . ALA A 1 104 ? -8.488 -4.103 41.937 1.00 47.69 104 ALA A O 1
ATOM 821 N N . ARG A 1 105 ? -6.564 -3.599 40.902 1.00 44.28 105 ARG A N 1
ATOM 822 C CA . ARG A 1 105 ? -5.761 -4.710 41.433 1.00 44.28 105 ARG A CA 1
ATOM 823 C C . ARG A 1 105 ? -4.277 -4.460 41.117 1.00 44.28 105 ARG A C 1
ATOM 825 O O . ARG A 1 105 ? -3.897 -4.548 39.956 1.00 44.28 105 ARG A O 1
ATOM 832 N N . THR A 1 106 ? -3.543 -4.172 42.202 1.00 40.91 106 THR A N 1
ATOM 833 C CA . THR A 1 106 ? -2.079 -4.051 42.416 1.00 40.91 106 THR A CA 1
ATOM 834 C C . THR A 1 106 ? -1.334 -2.944 41.690 1.00 40.91 106 THR A C 1
ATOM 836 O O . THR A 1 106 ? -1.192 -3.042 40.454 1.00 40.91 106 THR A O 1
#

Sequence (106 aa):
MINAEAIRLVRHMECGKAGCACHSGRKHGPYYVLSNRSGGRGSYSYLDPGEAARVRTLVLRYREFRRGLQRLQKVNVELVSLLRRYQQAQLRRTGVKLGAGVVART